Protein AF-Q8R494-F1 (afdb_monomer_lite)

pLDDT: mean 90.78, std 6.08, range [62.78, 97.75]

Foldseek 3Di:
DDDDDDPPADQLDKDWDWDWDQDPVGIDTPDIDIAHPHADAFQDDWDKDFPDDDPWKTKMFTDDDDSSRRSHPDAWDKDWDADDDPGDIDIDTDGPPDGMDIDGRD

InterPro domains:
  IPR003961 Fibronectin type III [cd00063] (47-91)
  IPR013783 Immunoglobulin-like fold [G3DSA:2.60.40.10] (31-105)
  IPR036116 Fibronectin type III superfamily [SSF49265] (7-92)
  IPR052672 Type I Cytokine Receptor Family, Type 2 Subfamily [PTHR48423] (6-87)

Organism: Mesocricetus auratus (NCBI:txid10036)

Secondary structure (DSSP, 8-state):
------TT--TT--EEEEEEEEETTEEEEEEEEEE-SS----SSPPPEEEEEE-SSEEEEEEPPPPHHHH-S---EEEEEE-SSTTSPPEEEEEETT--EEEEE--

Sequence (106 aa):
ETVIESDQFQPGVRYNFYLYGCTNQGYQLLRSIIGYIEELAPIVAPNFTVEDTSADSILVKWEDIPVEELRGFLRGYLFYFQKGERDTPKTRTFETGHSDIKLKNI

Structure (mmCIF, N/CA/C/O backbone):
data_AF-Q8R494-F1
#
_entry.id   AF-Q8R494-F1
#
loop_
_atom_site.group_PDB
_atom_site.id
_atom_site.type_symbol
_atom_site.label_atom_id
_atom_site.label_alt_id
_atom_site.label_comp_id
_atom_site.label_asym_id
_atom_site.label_entity_id
_atom_site.label_seq_id
_atom_site.pdbx_PDB_ins_code
_atom_site.Cartn_x
_atom_site.Cartn_y
_atom_site.Cartn_z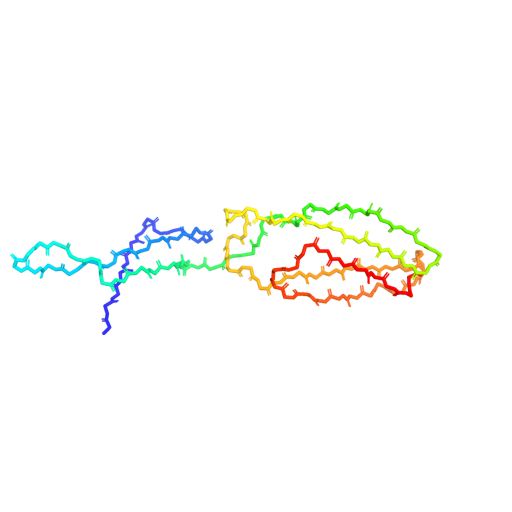
_atom_site.occupancy
_atom_site.B_iso_or_equiv
_atom_site.auth_seq_id
_atom_site.auth_comp_id
_atom_site.auth_asym_id
_atom_site.auth_atom_id
_atom_site.pdbx_PDB_model_num
ATOM 1 N N . GLU A 1 1 ? -10.098 -9.753 26.016 1.00 62.78 1 GLU A N 1
ATOM 2 C CA . GLU A 1 1 ? -10.047 -9.230 24.639 1.00 62.78 1 GLU A CA 1
ATOM 3 C C . GLU A 1 1 ? -11.457 -8.803 24.259 1.00 62.78 1 GLU A C 1
ATOM 5 O O . GLU A 1 1 ? -12.389 -9.506 24.631 1.00 62.78 1 GLU A O 1
ATOM 10 N N . THR A 1 2 ? -11.628 -7.628 23.652 1.00 74.00 2 THR A N 1
ATOM 11 C CA . THR A 1 2 ? -12.927 -7.164 23.139 1.00 74.00 2 THR A CA 1
ATOM 12 C C . THR A 1 2 ? -12.881 -7.293 21.629 1.00 74.00 2 THR A C 1
ATOM 14 O O . THR A 1 2 ? -11.962 -6.761 21.011 1.00 74.00 2 THR A O 1
ATOM 17 N N . VAL A 1 3 ? -13.861 -7.987 21.059 1.00 83.69 3 VAL A N 1
ATOM 18 C CA . VAL A 1 3 ? -14.011 -8.149 19.612 1.00 83.69 3 VAL A CA 1
ATOM 19 C C . VAL A 1 3 ? -15.115 -7.208 19.137 1.00 83.69 3 VAL A C 1
ATOM 21 O O . VAL A 1 3 ? -16.153 -7.087 19.789 1.00 83.69 3 VAL A O 1
ATOM 24 N N . ILE A 1 4 ? -14.864 -6.504 18.035 1.00 81.50 4 ILE A N 1
ATOM 25 C CA . ILE A 1 4 ? -15.843 -5.654 17.354 1.00 81.50 4 ILE A CA 1
ATOM 26 C C . ILE A 1 4 ? -16.137 -6.322 16.014 1.00 81.50 4 ILE A C 1
ATOM 28 O O . ILE A 1 4 ? -15.241 -6.439 15.182 1.00 81.50 4 ILE A O 1
ATOM 32 N N . GLU A 1 5 ? -17.382 -6.742 15.810 1.00 87.56 5 GLU A N 1
ATOM 33 C CA . GLU A 1 5 ? -17.828 -7.412 14.587 1.00 87.56 5 GLU A CA 1
ATOM 34 C C . GLU A 1 5 ? -19.003 -6.647 13.976 1.00 87.56 5 GLU A C 1
ATOM 36 O O . GLU A 1 5 ? -19.860 -6.117 14.684 1.00 87.56 5 GLU A O 1
ATOM 41 N N . SER A 1 6 ? -19.032 -6.573 12.648 1.00 89.31 6 SER A N 1
ATOM 42 C CA . SER A 1 6 ? -20.136 -6.010 11.877 1.00 89.31 6 SER A CA 1
ATOM 43 C C . SER A 1 6 ? -20.144 -6.643 10.492 1.00 89.31 6 SER A C 1
ATOM 45 O O . SER A 1 6 ? -19.091 -6.822 9.883 1.00 89.31 6 SER A O 1
ATOM 47 N N . ASP A 1 7 ? -21.335 -6.930 9.978 1.00 91.25 7 ASP A N 1
ATOM 48 C CA . ASP A 1 7 ? -21.565 -7.365 8.598 1.00 91.25 7 ASP A CA 1
ATOM 49 C C . ASP A 1 7 ? -21.307 -6.254 7.562 1.00 91.25 7 ASP A C 1
ATOM 51 O O . ASP A 1 7 ? -21.259 -6.520 6.364 1.00 91.25 7 ASP A O 1
ATOM 55 N N . GLN A 1 8 ? -21.111 -5.013 8.017 1.00 93.06 8 GLN A N 1
ATOM 56 C CA . GLN A 1 8 ? -20.804 -3.863 7.168 1.00 93.06 8 GLN A CA 1
ATOM 57 C C . GLN A 1 8 ? -19.311 -3.726 6.856 1.00 93.06 8 GLN A C 1
ATOM 59 O O . GLN A 1 8 ? -18.936 -2.906 6.012 1.00 93.06 8 GLN A O 1
ATOM 64 N N . PHE A 1 9 ? -18.441 -4.476 7.541 1.00 94.38 9 PHE A N 1
ATOM 65 C CA . PHE A 1 9 ? -17.019 -4.449 7.229 1.00 94.38 9 PHE A CA 1
ATOM 66 C C . PHE A 1 9 ? -16.731 -5.1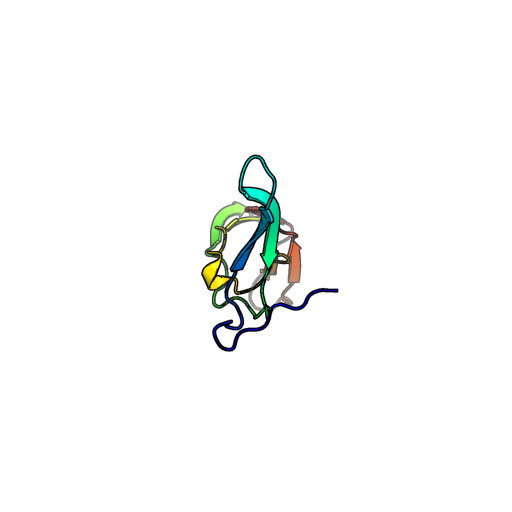69 5.913 1.00 94.38 9 PHE A C 1
ATOM 68 O O . PHE A 1 9 ? -17.206 -6.277 5.676 1.00 94.38 9 PHE A O 1
ATOM 75 N N . GLN A 1 10 ? -15.924 -4.536 5.064 1.00 96.25 10 GLN A N 1
ATOM 76 C CA . GLN A 1 10 ? -15.628 -5.022 3.720 1.00 96.25 10 GLN A CA 1
ATOM 77 C C . GLN A 1 10 ? -14.140 -5.385 3.575 1.00 96.25 10 GLN A C 1
ATOM 79 O O . GLN A 1 10 ? -13.277 -4.614 4.014 1.00 96.25 10 GLN A O 1
ATOM 84 N N . PRO A 1 11 ? -13.814 -6.520 2.927 1.00 96.50 11 PRO A N 1
ATOM 85 C CA . PRO A 1 11 ? -12.444 -6.867 2.562 1.00 96.50 11 PRO A CA 1
ATOM 86 C C . PRO A 1 11 ? -11.774 -5.791 1.700 1.00 96.50 11 PRO A C 1
ATOM 88 O O . PRO A 1 11 ? -12.363 -5.263 0.754 1.00 96.50 11 PRO A O 1
ATOM 91 N N . GLY A 1 12 ? -10.516 -5.478 1.999 1.00 96.94 12 GLY A N 1
ATOM 92 C CA . GLY A 1 12 ? -9.729 -4.483 1.274 1.00 96.94 12 GLY A CA 1
ATOM 93 C C . GLY A 1 12 ? -10.073 -3.018 1.564 1.00 96.94 12 GLY A C 1
ATOM 94 O O . GLY A 1 12 ? -9.512 -2.139 0.917 1.00 96.94 12 GLY A O 1
ATOM 95 N N . VAL A 1 13 ? -10.947 -2.726 2.534 1.00 96.75 13 VAL A N 1
ATOM 96 C CA . VAL A 1 13 ? -11.256 -1.351 2.964 1.00 96.75 13 VAL A CA 1
ATOM 97 C C . VAL A 1 13 ? -10.476 -0.998 4.232 1.00 96.75 13 VAL A C 1
ATOM 99 O O . VAL A 1 13 ? -10.465 -1.762 5.198 1.00 96.75 13 VAL A O 1
ATOM 102 N N . ARG A 1 14 ? -9.820 0.172 4.232 1.00 96.69 14 ARG A N 1
ATOM 103 C CA . ARG A 1 14 ? -9.066 0.680 5.387 1.00 96.69 14 ARG A CA 1
ATOM 104 C C . ARG A 1 14 ? -10.003 1.395 6.354 1.00 96.69 14 ARG A C 1
ATOM 106 O O . ARG A 1 14 ? -10.632 2.384 5.989 1.00 96.69 14 ARG A O 1
ATOM 113 N N . TYR A 1 15 ? -10.032 0.945 7.602 1.00 95.00 15 TYR A N 1
ATOM 114 C CA . TYR A 1 15 ? -10.817 1.559 8.669 1.00 95.00 15 TYR A CA 1
ATOM 115 C C . TYR A 1 15 ? -9.919 2.286 9.667 1.00 95.00 15 TYR A C 1
ATOM 117 O O . TYR A 1 15 ? -8.840 1.804 10.013 1.00 95.00 15 TYR A O 1
ATOM 125 N N . ASN A 1 16 ? -10.405 3.428 10.159 1.00 95.25 16 ASN A N 1
ATOM 126 C CA . ASN A 1 16 ? -9.821 4.165 11.276 1.00 95.25 16 ASN A CA 1
ATOM 127 C C . ASN A 1 16 ? -10.746 4.019 12.490 1.00 95.25 16 ASN A C 1
ATOM 129 O O . ASN A 1 16 ? -11.842 4.579 12.518 1.00 95.25 16 ASN A O 1
ATOM 133 N N . PHE A 1 17 ? -10.312 3.258 13.489 1.00 92.62 17 PHE A N 1
ATOM 134 C CA . PHE A 1 17 ? -11.038 3.042 14.732 1.00 92.62 17 PHE A CA 1
ATOM 135 C C . PHE A 1 17 ? -10.523 3.971 15.824 1.00 92.62 17 PHE A C 1
ATOM 137 O O . PHE A 1 17 ? -9.340 3.958 16.165 1.00 92.62 17 PHE A O 1
ATOM 144 N N . TYR A 1 18 ? -11.437 4.726 16.424 1.00 93.62 18 TYR A N 1
ATOM 145 C CA . TYR A 1 18 ? -11.150 5.613 17.543 1.00 93.62 18 TYR A CA 1
ATOM 146 C C . TYR A 1 18 ? -11.805 5.060 18.807 1.00 93.62 18 TYR A C 1
ATOM 148 O O . TYR A 1 18 ? -13.028 4.975 18.903 1.00 93.62 18 TYR A O 1
ATOM 156 N N . LEU A 1 19 ? -10.988 4.673 19.782 1.00 92.81 19 LEU A N 1
ATOM 157 C CA . LEU A 1 19 ? -11.453 4.195 21.077 1.00 92.81 19 LEU A CA 1
ATOM 158 C C . LEU A 1 19 ? -11.502 5.365 22.052 1.00 92.81 19 LEU A C 1
ATOM 160 O O . LEU A 1 19 ? -10.461 5.941 22.367 1.00 92.81 19 LEU A O 1
ATOM 1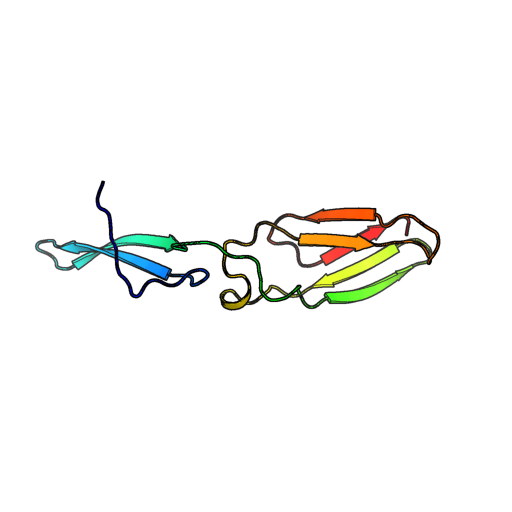64 N N . TYR A 1 20 ? -12.688 5.669 22.566 1.00 94.62 20 TYR A N 1
ATOM 165 C CA . TYR A 1 20 ? -12.888 6.708 23.571 1.00 94.62 20 TYR A CA 1
ATOM 166 C C . TYR A 1 20 ? -13.199 6.107 24.942 1.00 94.62 20 TYR A C 1
ATOM 168 O O . TYR A 1 20 ? -13.923 5.121 25.057 1.00 94.62 20 TYR A O 1
ATOM 176 N N . GLY A 1 21 ? -12.664 6.731 25.987 1.00 95.12 21 GLY A N 1
ATOM 177 C CA . GLY A 1 21 ? -12.999 6.471 27.380 1.00 95.12 21 GLY A CA 1
ATOM 178 C C . GLY A 1 21 ? -13.950 7.537 27.896 1.00 95.12 21 GLY A C 1
ATOM 179 O O . GLY A 1 21 ? -13.784 8.716 27.584 1.00 95.12 21 GLY A O 1
ATOM 180 N N . CYS A 1 22 ? -14.938 7.132 28.689 1.00 94.75 22 CYS A N 1
ATOM 181 C CA . CYS A 1 22 ? -15.825 8.060 29.382 1.00 94.75 22 CYS A CA 1
ATOM 182 C C . CYS A 1 22 ? -15.259 8.365 30.773 1.00 94.75 22 CYS A C 1
ATOM 184 O O . CYS A 1 22 ? -15.001 7.449 31.555 1.00 94.75 22 CYS A O 1
ATOM 186 N N . THR A 1 23 ? -15.056 9.646 31.074 1.00 91.25 23 THR A N 1
ATOM 187 C CA . THR A 1 23 ? -14.571 10.129 32.372 1.00 91.25 23 THR A CA 1
ATOM 188 C C . THR A 1 23 ? -15.521 11.191 32.924 1.00 91.25 23 THR A C 1
ATOM 190 O O . THR A 1 23 ? -16.361 11.726 32.201 1.00 91.25 23 THR A O 1
ATOM 193 N N . ASN A 1 24 ? -15.339 11.585 34.186 1.00 93.06 24 ASN A N 1
ATOM 194 C CA . ASN A 1 24 ? -16.091 12.695 34.789 1.00 93.06 24 ASN A CA 1
ATOM 195 C C . ASN A 1 24 ? -15.836 14.052 34.096 1.00 93.06 24 ASN A C 1
ATOM 197 O O . ASN A 1 24 ? -16.562 15.009 34.341 1.00 93.06 24 ASN A O 1
ATOM 201 N N . GLN A 1 25 ? -14.805 14.143 33.251 1.00 91.94 25 GLN A N 1
ATOM 202 C CA . GLN A 1 25 ? -14.437 15.330 32.475 1.00 91.94 25 GLN A CA 1
ATOM 203 C C . GLN A 1 25 ? -14.899 15.240 31.007 1.00 91.94 25 GLN A C 1
ATOM 205 O O . GLN A 1 25 ? -14.603 16.134 30.218 1.00 91.94 25 GLN A O 1
ATOM 210 N N . GLY A 1 26 ? -15.628 14.180 30.637 1.00 94.00 26 GLY A N 1
ATOM 211 C CA . GLY A 1 26 ? -16.113 13.925 29.281 1.00 94.00 26 GLY A CA 1
ATOM 212 C C . GLY A 1 26 ? -15.405 12.761 28.584 1.00 94.00 26 GLY A C 1
ATOM 213 O O . GLY A 1 26 ? -14.734 11.937 29.218 1.00 94.00 26 GLY A O 1
ATOM 214 N N . TYR A 1 27 ? -15.591 12.682 27.264 1.00 95.62 27 TYR A N 1
ATOM 215 C CA . TYR A 1 27 ? -14.973 11.660 26.420 1.00 95.62 27 TYR A CA 1
ATOM 216 C C . TYR A 1 27 ? -13.520 12.008 26.099 1.00 95.62 27 TYR A C 1
ATOM 218 O O . TYR A 1 27 ? -13.225 13.103 25.623 1.00 95.62 27 TYR A O 1
ATOM 226 N N . GLN A 1 28 ? -12.622 11.047 26.294 1.00 95.81 28 GLN A N 1
ATOM 227 C CA . GLN A 1 28 ? -11.204 11.165 25.968 1.00 95.81 28 GLN A CA 1
ATOM 228 C C . GLN A 1 28 ? -10.812 10.103 24.942 1.00 95.81 28 GLN A C 1
ATOM 230 O O . GLN A 1 28 ? -11.121 8.929 25.129 1.00 95.81 28 GLN A O 1
ATOM 235 N N . LEU A 1 29 ? -10.100 10.492 23.880 1.00 95.12 29 LEU A N 1
ATOM 236 C CA . LEU A 1 29 ? -9.520 9.534 22.938 1.00 95.12 29 LEU A CA 1
ATOM 237 C C . LEU A 1 29 ? -8.419 8.731 23.645 1.00 95.12 29 LEU A C 1
ATOM 239 O O . LEU A 1 29 ? -7.412 9.291 24.071 1.00 95.12 29 LEU A O 1
ATOM 243 N N . LEU A 1 30 ? -8.612 7.422 23.758 1.00 94.19 30 LEU A N 1
ATOM 244 C CA . LEU A 1 30 ? -7.655 6.494 24.357 1.00 94.19 30 LEU A CA 1
ATOM 245 C C . LEU A 1 30 ? -6.717 5.894 23.312 1.00 94.19 30 LEU A C 1
ATOM 247 O O . LEU A 1 30 ? -5.544 5.658 23.595 1.00 94.19 30 LEU A O 1
ATOM 251 N N . ARG A 1 31 ? -7.234 5.598 22.113 1.00 93.81 31 ARG A N 1
ATOM 252 C CA . ARG A 1 31 ? -6.465 4.943 21.049 1.00 93.81 31 ARG A CA 1
ATOM 253 C C . ARG A 1 31 ? -7.036 5.251 19.668 1.00 93.81 31 ARG A C 1
ATOM 255 O O . ARG A 1 31 ? -8.249 5.315 19.510 1.00 93.81 31 ARG A O 1
ATOM 262 N N . SER A 1 32 ? -6.153 5.368 18.680 1.00 95.56 32 SER A N 1
ATOM 263 C CA . SER A 1 32 ? -6.481 5.312 17.253 1.00 95.56 32 SER A CA 1
ATOM 264 C C . SER A 1 32 ? -5.838 4.058 16.659 1.00 95.56 32 SER A C 1
ATOM 266 O O . SER A 1 32 ? -4.658 3.805 16.911 1.00 95.56 32 SER A O 1
ATOM 268 N N . ILE A 1 33 ? -6.609 3.247 15.939 1.00 93.50 33 ILE A N 1
ATOM 269 C CA . ILE A 1 33 ? -6.153 2.020 15.279 1.00 93.50 33 ILE A CA 1
ATOM 270 C C . ILE A 1 33 ? -6.534 2.120 13.812 1.00 93.50 33 ILE A C 1
ATOM 272 O O . ILE A 1 33 ? -7.679 2.419 13.489 1.00 93.50 33 ILE A O 1
ATOM 276 N N . ILE A 1 34 ? -5.587 1.826 12.933 1.00 95.44 34 ILE A N 1
ATOM 277 C CA . ILE A 1 34 ? -5.837 1.711 11.500 1.00 95.44 34 ILE A CA 1
ATOM 278 C C . ILE A 1 34 ? -5.709 0.241 11.135 1.00 95.44 34 ILE A C 1
ATOM 280 O O . ILE A 1 34 ? -4.762 -0.415 11.571 1.00 95.44 34 ILE A O 1
ATOM 284 N N . GLY A 1 35 ? -6.652 -0.284 10.360 1.00 95.00 35 GLY A N 1
ATOM 285 C CA . GLY A 1 35 ? -6.652 -1.700 10.023 1.00 95.00 35 GLY A CA 1
ATOM 286 C C . GLY A 1 35 ? -7.559 -2.067 8.863 1.00 95.00 35 GLY A C 1
ATOM 287 O O . GLY A 1 35 ? -8.386 -1.275 8.410 1.00 95.00 35 GLY A O 1
ATOM 288 N N . TYR A 1 36 ? -7.385 -3.305 8.423 1.00 95.62 36 TYR A N 1
ATOM 289 C CA . TYR A 1 36 ? -8.238 -4.001 7.474 1.00 95.62 36 TYR A CA 1
ATOM 290 C C . TYR A 1 36 ? -8.800 -5.232 8.181 1.00 95.62 36 TYR A C 1
ATOM 292 O O . TYR A 1 36 ? -8.084 -5.870 8.952 1.00 95.62 36 TYR A O 1
ATOM 300 N N . ILE A 1 37 ? -10.063 -5.571 7.923 1.00 94.25 37 ILE A N 1
ATOM 301 C CA . ILE A 1 37 ? -10.621 -6.851 8.390 1.00 94.25 37 ILE A CA 1
ATOM 302 C C . ILE A 1 37 ? -10.034 -8.015 7.586 1.00 94.25 37 ILE A C 1
ATOM 304 O O . ILE A 1 37 ? -9.738 -9.068 8.139 1.00 94.25 37 ILE A O 1
ATOM 308 N N . GLU A 1 38 ? -9.792 -7.786 6.297 1.00 95.69 38 GLU A N 1
ATOM 309 C CA . GLU A 1 38 ? -9.068 -8.686 5.406 1.00 95.69 38 GLU A CA 1
ATOM 310 C C . GLU A 1 38 ? -8.271 -7.836 4.411 1.00 95.69 38 GLU A C 1
ATOM 312 O O . GLU A 1 38 ? -8.836 -6.955 3.754 1.00 95.69 38 GLU A O 1
ATOM 317 N N . GLU A 1 39 ? -6.960 -8.062 4.325 1.00 97.75 39 GLU A N 1
ATOM 318 C CA . GLU A 1 39 ? -6.108 -7.436 3.311 1.00 97.75 39 GLU A CA 1
ATOM 319 C C . GLU A 1 39 ? -6.219 -8.201 1.991 1.00 97.75 39 GLU A C 1
ATOM 321 O O . GLU A 1 39 ? -6.155 -9.429 1.962 1.00 97.75 39 GLU A O 1
ATOM 326 N N . LEU A 1 40 ? -6.328 -7.468 0.889 1.00 97.56 40 LEU A N 1
ATOM 327 C CA . LEU A 1 40 ? -6.390 -8.010 -0.461 1.00 97.56 40 LEU A CA 1
ATOM 328 C C . LEU A 1 40 ? -5.228 -7.488 -1.307 1.00 97.56 40 LEU A C 1
ATOM 330 O O . LEU A 1 40 ? -4.522 -6.554 -0.929 1.00 97.56 40 LEU A O 1
ATOM 334 N N . ALA A 1 41 ? -5.028 -8.108 -2.470 1.00 95.44 41 ALA A N 1
ATOM 335 C CA . ALA A 1 41 ? -4.035 -7.642 -3.427 1.00 95.44 41 ALA A CA 1
ATOM 336 C C . ALA A 1 41 ? -4.401 -6.243 -3.971 1.00 95.44 41 ALA A C 1
ATOM 338 O O . ALA A 1 41 ? -5.594 -5.977 -4.193 1.00 95.44 41 ALA A O 1
ATOM 339 N N . PRO A 1 42 ? -3.398 -5.386 -4.247 1.00 96.19 42 PRO A N 1
ATOM 340 C CA . PRO A 1 42 ? -3.614 -4.124 -4.939 1.00 96.19 42 PRO A CA 1
ATOM 341 C C . PRO A 1 42 ? -4.332 -4.319 -6.278 1.00 96.19 42 PRO A C 1
ATOM 343 O O . PRO A 1 42 ? -4.126 -5.322 -6.963 1.00 96.19 42 PRO A O 1
ATOM 346 N N . ILE A 1 43 ? -5.170 -3.356 -6.661 1.00 96.38 43 ILE A N 1
ATOM 347 C CA . ILE A 1 43 ? -5.910 -3.394 -7.936 1.00 96.38 43 ILE A CA 1
ATOM 348 C C . ILE A 1 43 ? -5.006 -2.989 -9.104 1.00 96.38 43 ILE A C 1
ATOM 350 O O . ILE A 1 43 ? -5.181 -3.476 -10.222 1.00 96.38 43 ILE A O 1
ATOM 354 N N . VAL A 1 44 ? -4.043 -2.102 -8.848 1.00 94.81 44 VAL A N 1
ATOM 355 C CA . VAL A 1 44 ? -3.170 -1.523 -9.870 1.00 94.81 44 VAL A CA 1
ATOM 356 C C . VAL A 1 44 ? -1.698 -1.627 -9.478 1.00 94.81 44 VAL A C 1
ATOM 358 O O . VAL A 1 44 ? -1.344 -1.719 -8.302 1.00 94.81 44 VAL A O 1
ATOM 361 N N . ALA A 1 45 ? -0.838 -1.605 -10.493 1.00 92.31 45 ALA A N 1
ATOM 362 C CA . ALA A 1 45 ? 0.587 -1.341 -10.337 1.00 92.31 45 ALA A CA 1
ATOM 363 C C . ALA A 1 45 ? 0.820 0.177 -10.193 1.00 92.31 45 ALA A C 1
ATOM 365 O O . ALA A 1 45 ? -0.015 0.955 -10.661 1.00 92.31 45 ALA A O 1
ATOM 366 N N . PRO A 1 46 ? 1.937 0.619 -9.590 1.00 93.31 46 PRO A N 1
ATOM 367 C CA . PRO A 1 46 ? 2.238 2.041 -9.530 1.00 93.31 46 PRO A CA 1
ATOM 368 C C . PRO A 1 46 ? 2.508 2.580 -10.939 1.00 93.31 46 PRO A C 1
ATOM 370 O O . PRO A 1 46 ? 3.135 1.909 -11.767 1.00 93.31 46 PRO A O 1
ATOM 373 N N . ASN A 1 47 ? 2.074 3.810 -11.203 1.00 93.62 47 ASN A N 1
ATOM 374 C CA . ASN A 1 47 ? 2.492 4.519 -12.406 1.00 93.62 47 ASN A CA 1
ATOM 375 C C . ASN A 1 47 ? 3.986 4.817 -12.304 1.00 93.62 47 ASN A C 1
ATOM 377 O O . ASN A 1 47 ? 4.432 5.377 -11.302 1.00 93.62 47 ASN A O 1
ATOM 381 N N . PHE A 1 48 ? 4.752 4.451 -13.331 1.00 93.19 48 PHE A N 1
ATOM 382 C CA . PHE A 1 48 ? 6.193 4.670 -13.358 1.00 93.19 48 PHE A CA 1
ATOM 383 C C . PHE A 1 48 ? 6.644 5.380 -14.634 1.00 93.19 48 PHE A C 1
ATOM 385 O O . PHE A 1 48 ? 6.059 5.214 -15.706 1.00 93.19 48 PHE A O 1
ATOM 392 N N . THR A 1 49 ? 7.726 6.145 -14.516 1.00 95.06 49 THR A N 1
ATOM 393 C CA . THR A 1 49 ? 8.404 6.842 -15.608 1.00 95.06 49 THR A CA 1
ATOM 394 C C . THR A 1 49 ? 9.870 6.439 -15.664 1.00 95.06 49 THR A C 1
ATOM 396 O O . THR A 1 49 ? 10.490 6.094 -14.655 1.00 95.06 49 THR A O 1
ATOM 399 N N . VAL A 1 50 ? 10.440 6.478 -16.867 1.00 93.44 50 VAL A N 1
ATOM 400 C CA . VAL A 1 50 ? 11.889 6.399 -17.066 1.00 93.44 50 VAL A CA 1
ATOM 401 C C . VAL A 1 50 ? 12.411 7.824 -17.186 1.00 93.44 50 VAL A C 1
ATOM 403 O O . VAL A 1 50 ? 12.106 8.512 -18.155 1.00 93.44 50 VAL A O 1
ATOM 406 N N . GLU A 1 51 ? 13.181 8.262 -16.196 1.00 94.62 51 GLU A N 1
ATOM 407 C CA . GLU A 1 51 ? 13.679 9.640 -16.108 1.00 94.62 51 GLU A CA 1
ATOM 408 C C . GLU A 1 51 ? 15.030 9.823 -16.805 1.00 94.62 51 GLU A C 1
ATOM 410 O O . GLU A 1 51 ? 15.310 10.885 -17.352 1.00 94.62 51 GLU A O 1
ATOM 415 N N . ASP A 1 52 ? 15.888 8.800 -16.766 1.00 92.19 52 ASP A N 1
ATOM 416 C CA . ASP A 1 52 ? 17.231 8.845 -17.349 1.00 92.19 52 ASP A CA 1
ATOM 417 C C . ASP A 1 52 ? 17.659 7.456 -17.834 1.00 92.19 52 ASP A C 1
ATOM 419 O O . ASP A 1 52 ? 17.254 6.428 -17.284 1.00 92.19 52 ASP A O 1
ATOM 423 N N . THR A 1 53 ? 18.477 7.412 -18.883 1.00 91.75 53 THR A N 1
ATOM 424 C CA . THR A 1 53 ? 19.011 6.178 -19.469 1.00 91.75 53 THR A CA 1
ATOM 425 C C . THR A 1 53 ? 20.440 6.397 -19.963 1.00 91.75 53 THR A C 1
ATOM 427 O O . THR A 1 53 ? 20.724 7.333 -20.706 1.00 91.75 53 THR A O 1
ATOM 430 N N . SER A 1 54 ? 21.342 5.491 -19.589 1.00 88.75 54 SER A N 1
ATOM 431 C CA . SER A 1 54 ? 22.707 5.386 -20.110 1.00 88.75 54 SER A CA 1
ATOM 432 C C . SER A 1 54 ? 22.902 4.060 -20.850 1.00 88.75 54 SER A C 1
ATOM 434 O O . SER A 1 54 ? 22.004 3.225 -20.925 1.00 88.75 54 SER A O 1
ATOM 436 N N . ALA A 1 55 ? 24.112 3.834 -21.367 1.00 86.50 55 ALA A N 1
ATOM 437 C CA . ALA A 1 55 ? 24.477 2.569 -22.005 1.00 86.50 55 ALA A CA 1
ATOM 438 C C . ALA A 1 55 ? 24.411 1.342 -21.063 1.00 86.50 55 ALA A C 1
ATOM 440 O O . ALA A 1 55 ? 24.452 0.209 -21.540 1.00 86.50 55 ALA A O 1
ATOM 441 N N . ASP A 1 56 ? 24.357 1.559 -19.745 1.00 88.06 56 ASP A N 1
ATOM 442 C CA . ASP A 1 56 ? 24.443 0.524 -18.709 1.00 88.06 56 ASP A CA 1
ATOM 443 C C . ASP A 1 56 ? 23.456 0.714 -17.542 1.00 88.06 56 ASP A C 1
ATOM 445 O O . ASP A 1 56 ? 23.483 -0.061 -16.580 1.00 88.06 56 ASP A O 1
ATOM 449 N N . SER A 1 57 ? 22.609 1.747 -17.564 1.00 89.88 57 SER A N 1
ATOM 450 C CA . SER A 1 57 ? 21.710 2.051 -16.451 1.00 89.88 57 SER A CA 1
ATOM 451 C C . SER A 1 57 ? 20.430 2.760 -16.873 1.00 89.88 57 SER A C 1
ATOM 453 O O . SER A 1 57 ? 20.402 3.473 -17.870 1.00 89.88 57 SER A O 1
ATOM 455 N N . ILE A 1 58 ? 19.377 2.579 -16.079 1.00 91.88 58 ILE A N 1
ATOM 456 C CA . ILE A 1 58 ? 18.087 3.256 -16.226 1.00 91.88 58 ILE A CA 1
ATOM 457 C C . ILE A 1 58 ? 17.672 3.773 -14.849 1.00 91.88 58 ILE A C 1
ATOM 459 O O . ILE A 1 58 ? 17.762 3.043 -13.858 1.00 91.88 58 ILE A O 1
ATOM 463 N N . LEU A 1 59 ? 17.232 5.027 -14.782 1.00 93.12 59 LEU A N 1
ATOM 464 C CA . LEU A 1 59 ? 16.581 5.607 -13.611 1.00 93.12 59 LEU A CA 1
ATOM 465 C C . LEU A 1 59 ? 15.067 5.544 -13.808 1.00 93.12 59 LEU A C 1
ATOM 467 O O . LEU A 1 59 ? 14.535 6.165 -14.727 1.00 93.12 59 LEU A O 1
ATOM 471 N N . VAL A 1 60 ? 14.390 4.806 -12.935 1.00 93.75 60 VAL A N 1
ATOM 472 C CA . VAL A 1 60 ? 12.931 4.691 -12.915 1.00 93.75 60 VAL A CA 1
ATOM 473 C C . VAL A 1 60 ? 12.402 5.424 -11.692 1.00 93.75 60 VAL A C 1
ATOM 475 O O . VAL A 1 60 ? 12.972 5.290 -10.609 1.00 93.75 60 VAL A O 1
ATOM 478 N N . LYS A 1 61 ? 11.318 6.174 -11.859 1.00 94.69 61 LYS A N 1
ATOM 479 C CA . LYS A 1 61 ? 10.538 6.764 -10.768 1.00 94.69 61 LYS A CA 1
ATOM 480 C C . LYS A 1 61 ? 9.117 6.257 -10.806 1.00 94.69 61 LYS A C 1
ATOM 482 O O . LYS A 1 61 ? 8.640 5.875 -11.868 1.00 94.69 61 LYS A O 1
ATOM 487 N N . TRP A 1 62 ? 8.453 6.244 -9.663 1.00 94.38 62 TRP A N 1
ATOM 488 C CA . TRP A 1 62 ? 7.051 5.871 -9.581 1.00 94.38 62 TRP A CA 1
ATOM 489 C C . TRP A 1 62 ? 6.314 6.672 -8.520 1.00 94.38 62 TRP A C 1
ATOM 491 O O . TRP A 1 62 ? 6.910 7.205 -7.583 1.00 94.38 62 TRP A O 1
ATOM 501 N N . GLU A 1 63 ? 5.004 6.752 -8.703 1.00 92.31 63 GLU A N 1
ATOM 502 C CA . GLU A 1 63 ? 4.089 7.402 -7.775 1.00 92.31 63 GLU A CA 1
ATOM 503 C C . GLU A 1 63 ? 3.551 6.400 -6.749 1.00 92.31 63 GLU A C 1
ATOM 505 O O . GLU A 1 63 ? 3.474 5.193 -7.004 1.00 92.31 63 GLU A O 1
ATOM 510 N N . ASP A 1 64 ? 3.167 6.910 -5.579 1.00 91.19 64 ASP A N 1
ATOM 511 C CA . ASP A 1 64 ? 2.489 6.107 -4.568 1.0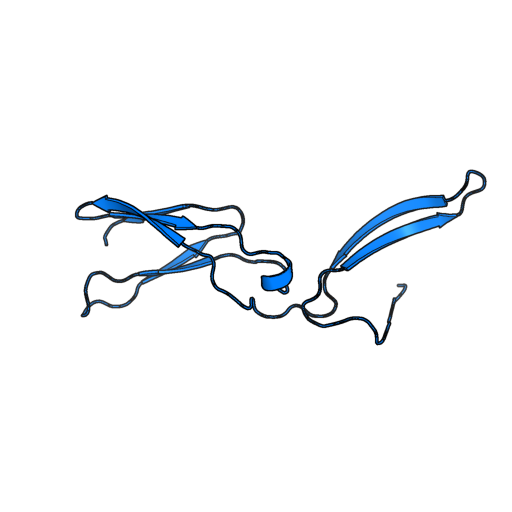0 91.19 64 ASP A CA 1
ATOM 512 C C . ASP A 1 64 ? 1.096 5.691 -5.057 1.00 91.19 64 ASP A C 1
ATOM 514 O O . ASP A 1 64 ? 0.349 6.483 -5.634 1.00 91.19 64 ASP A O 1
ATOM 518 N N . ILE A 1 65 ? 0.729 4.439 -4.785 1.00 93.38 65 ILE A N 1
ATOM 519 C CA . ILE A 1 65 ? -0.600 3.913 -5.108 1.00 93.38 65 ILE A CA 1
ATOM 520 C C . ILE A 1 65 ? -1.607 4.455 -4.079 1.00 93.38 65 ILE A C 1
ATOM 522 O O . ILE A 1 65 ? -1.350 4.340 -2.872 1.00 93.38 65 ILE A O 1
ATOM 526 N N . PRO A 1 66 ? -2.764 4.994 -4.511 1.00 94.19 66 PRO A N 1
ATOM 527 C CA . PRO A 1 66 ? -3.836 5.398 -3.610 1.00 94.19 66 PRO A CA 1
ATOM 528 C C . PRO A 1 66 ? -4.220 4.291 -2.623 1.00 94.19 66 PRO A C 1
ATOM 530 O O . PRO A 1 66 ? -4.245 3.101 -2.945 1.00 94.19 66 PRO A O 1
ATOM 533 N N . VAL A 1 67 ? -4.551 4.676 -1.392 1.00 93.94 67 VAL A N 1
ATOM 534 C CA . VAL A 1 67 ? -4.830 3.737 -0.294 1.00 93.94 67 VAL A CA 1
ATOM 535 C C . VAL A 1 67 ? -5.998 2.800 -0.608 1.00 93.94 67 VAL A C 1
ATOM 537 O O . VAL A 1 67 ? -5.987 1.630 -0.214 1.00 93.94 67 VAL A O 1
ATOM 540 N N . GLU A 1 68 ? -6.985 3.312 -1.330 1.00 94.31 68 GLU A N 1
ATOM 541 C CA . GLU A 1 68 ? -8.183 2.605 -1.767 1.00 94.31 68 GLU A CA 1
ATOM 542 C C . GLU A 1 68 ? -7.847 1.513 -2.794 1.00 94.31 68 GLU A C 1
ATOM 544 O O . GLU A 1 68 ? -8.507 0.476 -2.844 1.00 94.31 68 GLU A O 1
ATOM 549 N N . GLU A 1 69 ? -6.783 1.714 -3.572 1.00 96.06 69 GLU A N 1
ATOM 550 C CA . GLU A 1 69 ? -6.324 0.784 -4.602 1.00 96.06 69 GLU A CA 1
ATOM 551 C C . GLU A 1 69 ? -5.316 -0.236 -4.066 1.00 96.06 69 GLU A C 1
ATOM 553 O O . GLU A 1 69 ? -5.214 -1.331 -4.620 1.00 96.06 69 GLU A O 1
ATOM 558 N N . LEU A 1 70 ? -4.620 0.071 -2.963 1.00 96.50 70 LEU A N 1
ATOM 559 C CA . LEU A 1 70 ? -3.727 -0.868 -2.276 1.00 96.50 70 LEU A CA 1
ATOM 560 C C . LEU A 1 70 ? -4.472 -2.055 -1.664 1.00 96.50 70 LEU A C 1
ATOM 562 O O . LEU A 1 70 ? -3.934 -3.158 -1.637 1.00 96.50 70 LEU A O 1
ATOM 566 N N . ARG A 1 71 ? -5.678 -1.814 -1.131 1.00 97.19 71 ARG A N 1
ATOM 567 C CA . ARG A 1 71 ? -6.537 -2.811 -0.457 1.00 97.19 71 ARG A CA 1
ATOM 568 C C . ARG A 1 71 ? -5.867 -3.613 0.668 1.00 97.19 71 ARG A C 1
ATOM 570 O O . ARG A 1 71 ? -6.366 -4.655 1.080 1.00 97.19 71 ARG A O 1
ATOM 577 N N . GLY A 1 72 ? -4.769 -3.103 1.204 1.00 97.31 72 GLY A N 1
ATOM 578 C CA . GLY A 1 72 ? -3.999 -3.708 2.279 1.00 97.31 72 GLY A CA 1
ATOM 579 C C . GLY A 1 72 ? -2.860 -2.789 2.701 1.00 97.31 72 GLY A C 1
ATOM 580 O O . GLY A 1 72 ? -2.753 -1.643 2.240 1.00 97.31 72 GLY A O 1
ATOM 581 N N . PHE A 1 73 ? -2.000 -3.276 3.588 1.00 96.25 73 PHE A N 1
ATOM 582 C CA . PHE A 1 73 ? -0.765 -2.575 3.904 1.00 96.25 73 PHE A CA 1
ATOM 583 C C . PHE A 1 73 ? 0.269 -2.893 2.825 1.00 96.25 73 PHE A C 1
ATOM 585 O O . PHE A 1 73 ? 0.661 -4.046 2.634 1.00 96.25 73 PHE A O 1
ATOM 592 N N . LEU A 1 74 ? 0.707 -1.860 2.097 1.00 94.31 74 LEU A N 1
ATOM 593 C CA . LEU A 1 74 ? 1.759 -2.011 1.098 1.00 94.31 74 LEU A CA 1
ATOM 594 C C . LEU A 1 74 ? 3.007 -2.582 1.779 1.00 94.31 74 LEU A C 1
ATOM 596 O O . LEU A 1 74 ? 3.467 -2.048 2.784 1.00 94.31 74 LEU A O 1
ATOM 600 N N . ARG A 1 75 ? 3.540 -3.671 1.225 1.00 92.50 75 ARG A N 1
ATOM 601 C CA . ARG A 1 75 ? 4.753 -4.325 1.743 1.00 92.50 75 ARG A CA 1
ATOM 602 C C . ARG A 1 75 ? 6.008 -3.876 1.009 1.00 92.50 75 ARG A C 1
ATOM 604 O O . ARG A 1 75 ? 7.090 -3.922 1.570 1.00 92.50 75 ARG A O 1
ATOM 611 N N . GLY A 1 76 ? 5.862 -3.455 -0.242 1.00 92.44 76 GLY A N 1
ATOM 612 C CA . GLY A 1 76 ? 6.980 -3.097 -1.096 1.00 92.44 76 GLY A CA 1
ATOM 613 C C . GLY A 1 76 ? 6.649 -3.233 -2.576 1.00 92.44 76 GLY A C 1
ATOM 614 O O . GLY A 1 76 ? 5.519 -3.550 -2.951 1.00 92.44 76 GLY A O 1
ATOM 615 N N . TYR A 1 77 ? 7.663 -3.017 -3.405 1.00 91.50 77 TYR A N 1
ATOM 616 C CA . TYR A 1 77 ? 7.587 -3.042 -4.861 1.00 91.50 77 TYR A CA 1
ATOM 617 C C . TYR A 1 77 ? 8.506 -4.122 -5.438 1.00 91.50 77 TYR A C 1
ATOM 619 O O . TYR A 1 77 ? 9.588 -4.382 -4.907 1.00 91.50 77 TYR A O 1
ATOM 627 N N . LEU A 1 78 ? 8.093 -4.730 -6.552 1.00 91.12 78 LEU A N 1
ATOM 628 C CA . LEU A 1 78 ? 8.866 -5.734 -7.282 1.00 91.12 78 LEU A CA 1
ATOM 629 C C . LEU A 1 78 ? 9.063 -5.289 -8.733 1.00 91.12 78 LEU A C 1
ATOM 631 O O . LEU A 1 78 ? 8.109 -5.202 -9.501 1.00 91.12 78 LEU A O 1
ATOM 635 N N . PHE A 1 79 ? 10.313 -5.031 -9.106 1.00 89.25 79 PHE A N 1
ATOM 636 C CA . PHE A 1 79 ? 10.692 -4.592 -10.445 1.00 89.25 79 PHE A CA 1
ATOM 637 C C . PHE A 1 79 ? 11.179 -5.762 -11.277 1.00 89.25 79 PHE A C 1
ATOM 639 O O . PHE A 1 79 ? 12.097 -6.463 -10.855 1.00 89.25 79 PHE A O 1
ATOM 646 N N . TYR A 1 80 ? 10.630 -5.899 -12.481 1.00 89.06 80 TYR A N 1
ATOM 647 C CA . TYR A 1 80 ? 11.090 -6.826 -13.509 1.00 89.06 80 TYR A CA 1
ATOM 648 C C . TYR A 1 80 ? 11.804 -6.038 -14.607 1.00 89.06 80 TYR A C 1
ATOM 650 O O . TYR A 1 80 ? 11.263 -5.061 -15.119 1.00 89.06 80 TYR A O 1
ATOM 658 N N . PHE A 1 81 ? 13.021 -6.440 -14.964 1.00 86.88 81 PHE A N 1
ATOM 659 C CA . PHE A 1 81 ? 13.811 -5.771 -16.000 1.00 86.88 81 PHE A CA 1
ATOM 660 C C . PHE A 1 81 ? 14.686 -6.766 -16.761 1.00 86.88 81 PHE A C 1
ATOM 662 O O . PHE A 1 81 ? 15.125 -7.774 -16.211 1.00 86.88 81 PHE A O 1
ATOM 669 N N . GLN A 1 82 ? 14.956 -6.485 -18.034 1.00 85.69 82 GLN A N 1
ATOM 670 C CA . GLN A 1 82 ? 15.674 -7.385 -18.935 1.00 85.69 82 GLN A CA 1
ATOM 671 C C . GLN A 1 82 ? 16.502 -6.578 -19.942 1.00 85.69 82 GLN A C 1
ATOM 673 O O . GLN A 1 82 ? 16.055 -5.537 -20.420 1.00 85.69 82 GLN A O 1
ATOM 678 N N . LYS A 1 83 ? 17.700 -7.072 -20.276 1.00 82.38 83 LYS A N 1
ATOM 679 C CA . LYS A 1 83 ? 18.586 -6.478 -21.283 1.00 82.38 83 LYS A CA 1
ATOM 680 C C . LYS A 1 83 ? 18.343 -7.128 -22.651 1.00 82.38 83 LYS A C 1
ATOM 682 O O . LYS A 1 83 ? 18.984 -8.101 -23.021 1.00 82.38 83 LYS A O 1
ATOM 687 N N . GLY A 1 84 ? 17.390 -6.590 -23.412 1.00 78.38 84 GLY A N 1
ATOM 688 C CA . GLY A 1 84 ? 17.024 -7.114 -24.737 1.00 78.38 84 GLY A CA 1
ATOM 689 C C . GLY A 1 84 ? 16.262 -8.446 -24.695 1.00 78.38 84 GLY A C 1
ATOM 690 O O . GLY A 1 84 ? 16.279 -9.157 -23.700 1.00 78.38 84 GLY A O 1
ATOM 691 N N . GLU A 1 85 ? 15.580 -8.806 -25.785 1.00 77.88 85 GLU A N 1
ATOM 692 C CA . GLU A 1 85 ? 14.528 -9.846 -25.793 1.00 77.88 85 GLU A CA 1
ATOM 693 C C . GLU A 1 85 ? 14.974 -11.277 -25.440 1.00 77.88 85 GLU A C 1
ATOM 695 O O . GLU A 1 85 ? 14.134 -12.102 -25.086 1.00 77.88 85 GLU A O 1
ATOM 700 N N . ARG A 1 86 ? 16.272 -11.598 -25.525 1.00 80.00 86 ARG A N 1
ATOM 701 C CA . ARG A 1 86 ? 16.788 -12.967 -25.312 1.00 80.00 86 ARG A CA 1
ATOM 702 C C . ARG A 1 86 ? 17.323 -13.237 -23.905 1.00 80.00 86 ARG A C 1
ATOM 704 O O . ARG A 1 86 ? 17.564 -14.397 -23.577 1.00 80.00 86 ARG A O 1
ATOM 711 N N . ASP A 1 87 ? 17.525 -12.197 -23.102 1.00 81.88 87 ASP A N 1
ATOM 712 C CA . ASP A 1 87 ? 18.060 -12.336 -21.748 1.00 81.88 87 ASP A CA 1
ATOM 713 C C . ASP A 1 87 ? 16.996 -12.831 -20.756 1.00 81.88 87 ASP A C 1
ATOM 715 O O . ASP A 1 87 ? 15.796 -12.753 -20.997 1.00 81.88 87 ASP A O 1
ATOM 719 N N . THR A 1 88 ? 17.411 -13.352 -19.604 1.00 85.19 88 THR A N 1
ATOM 720 C CA . THR A 1 88 ? 16.456 -13.711 -18.551 1.00 85.19 88 THR A CA 1
ATOM 721 C C . THR A 1 88 ? 15.989 -12.459 -17.799 1.00 85.19 88 THR A C 1
ATOM 723 O O . THR A 1 88 ? 16.826 -11.632 -17.414 1.00 85.19 88 THR A O 1
ATOM 726 N N . PRO A 1 89 ? 14.674 -12.298 -17.543 1.00 87.94 89 PRO A N 1
ATOM 727 C CA . PRO A 1 89 ? 14.179 -11.236 -16.680 1.00 87.94 89 PRO A CA 1
ATOM 728 C C . PRO A 1 89 ? 14.824 -11.314 -15.295 1.00 87.94 89 PRO A C 1
ATOM 730 O O . PRO A 1 89 ? 14.851 -12.367 -14.656 1.00 87.94 89 PRO A O 1
ATOM 733 N N . LYS A 1 90 ? 15.337 -10.182 -14.825 1.00 88.75 90 LYS A N 1
ATOM 734 C CA . LYS A 1 90 ? 15.866 -10.000 -13.475 1.00 88.75 90 LYS A CA 1
ATOM 735 C C . LYS A 1 90 ? 14.822 -9.306 -12.617 1.00 88.75 90 LYS A C 1
ATOM 737 O O . L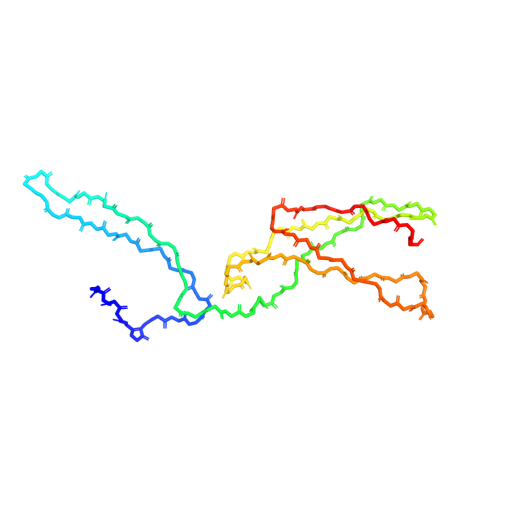YS A 1 90 ? 14.044 -8.489 -13.106 1.00 88.75 90 LYS A O 1
ATOM 742 N N . THR A 1 91 ? 14.854 -9.605 -11.324 1.00 90.88 91 THR A N 1
ATOM 743 C CA . THR A 1 91 ? 13.952 -9.011 -10.340 1.00 90.88 91 THR A CA 1
ATOM 744 C C . THR A 1 91 ? 14.709 -8.235 -9.277 1.00 90.88 91 THR A C 1
ATOM 746 O O . THR A 1 91 ? 15.768 -8.674 -8.824 1.00 90.88 91 THR A O 1
ATOM 749 N N . ARG A 1 92 ? 14.149 -7.113 -8.822 1.00 88.00 92 ARG A N 1
ATOM 750 C CA . ARG A 1 92 ? 14.568 -6.464 -7.573 1.00 88.00 92 ARG A CA 1
ATOM 751 C C . ARG A 1 92 ? 13.372 -6.067 -6.720 1.00 88.00 92 ARG A C 1
ATOM 753 O O . ARG A 1 92 ? 12.408 -5.517 -7.241 1.00 88.00 92 ARG A O 1
ATOM 760 N N . THR A 1 93 ? 13.494 -6.303 -5.419 1.00 89.75 93 THR A N 1
ATOM 761 C CA . THR A 1 93 ? 12.483 -5.964 -4.415 1.00 89.75 93 THR A CA 1
ATOM 762 C C . THR A 1 93 ? 12.899 -4.719 -3.643 1.00 89.75 93 THR A C 1
ATOM 764 O O . THR A 1 93 ? 14.080 -4.567 -3.322 1.00 89.75 93 THR A O 1
ATOM 767 N N . PHE A 1 94 ? 11.932 -3.861 -3.334 1.00 85.19 94 PHE A N 1
ATOM 768 C CA . PHE A 1 94 ? 12.110 -2.647 -2.541 1.00 85.19 94 PHE A CA 1
ATOM 769 C C . PHE A 1 94 ? 11.059 -2.569 -1.452 1.00 85.19 94 PHE A C 1
ATOM 771 O O . PHE A 1 94 ? 9.900 -2.890 -1.696 1.00 85.19 94 PHE A O 1
ATOM 778 N N . GLU A 1 95 ? 11.468 -2.104 -0.278 1.00 87.38 95 GLU A N 1
ATOM 779 C CA . GLU A 1 95 ? 10.558 -1.781 0.818 1.00 87.38 95 GLU A CA 1
ATOM 780 C C . GLU A 1 95 ? 9.719 -0.536 0.481 1.00 87.38 95 GLU A C 1
ATOM 782 O O . GLU A 1 95 ? 9.967 0.183 -0.493 1.00 87.38 95 GLU A O 1
ATOM 787 N N . THR A 1 96 ? 8.710 -0.257 1.301 1.00 84.44 96 THR A N 1
ATOM 788 C CA . THR A 1 96 ? 7.910 0.970 1.186 1.00 84.44 96 THR A CA 1
ATOM 789 C C . THR A 1 96 ? 8.743 2.237 1.407 1.00 84.44 96 THR A C 1
ATOM 791 O O . THR A 1 96 ? 9.728 2.208 2.142 1.00 84.44 96 THR A O 1
ATOM 794 N N . GLY A 1 97 ? 8.308 3.371 0.849 1.00 80.94 97 GLY A N 1
ATOM 795 C CA . GLY A 1 97 ? 8.951 4.679 1.052 1.00 80.94 97 GLY A CA 1
ATOM 796 C C . GLY A 1 97 ? 10.030 5.034 0.024 1.00 80.94 97 GLY A C 1
ATOM 797 O O . GLY A 1 97 ? 10.601 6.119 0.089 1.00 80.94 97 GLY A O 1
ATOM 798 N N . HIS A 1 98 ? 10.289 4.148 -0.939 1.00 78.12 98 HIS A 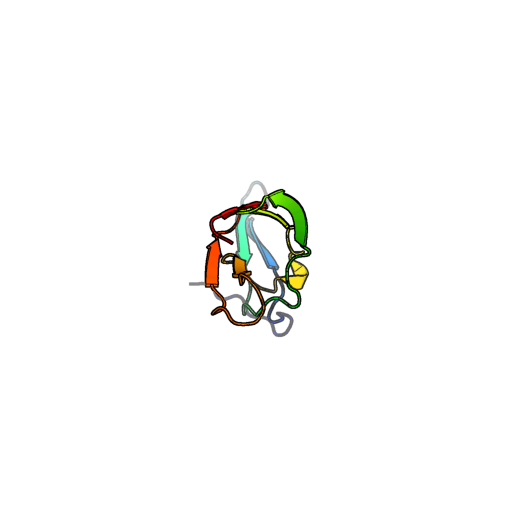N 1
ATOM 799 C CA . HIS A 1 98 ? 11.041 4.462 -2.151 1.00 78.12 98 HIS A CA 1
ATOM 800 C C . HIS A 1 98 ? 10.092 4.932 -3.260 1.00 78.12 98 HIS A C 1
ATOM 802 O O . HIS A 1 98 ? 9.026 4.342 -3.438 1.00 78.12 98 HIS A O 1
ATOM 808 N N . SER A 1 99 ? 10.513 5.942 -4.022 1.00 86.06 99 SER A N 1
ATOM 809 C CA . SER A 1 99 ? 9.821 6.461 -5.216 1.00 86.06 99 SER A CA 1
ATOM 810 C C . SER A 1 99 ? 10.736 6.544 -6.445 1.00 86.06 99 SER A C 1
ATOM 812 O O . SER A 1 99 ? 10.328 7.020 -7.506 1.00 86.06 99 SER A O 1
ATOM 814 N N . ASP A 1 100 ? 11.981 6.072 -6.320 1.00 89.94 100 ASP A N 1
ATOM 815 C CA . ASP A 1 100 ? 12.945 6.003 -7.411 1.00 89.94 100 ASP A CA 1
ATOM 816 C C . ASP A 1 100 ? 13.953 4.854 -7.261 1.00 89.94 100 ASP A C 1
ATOM 818 O O . ASP A 1 100 ? 14.229 4.356 -6.165 1.00 89.94 100 ASP A O 1
ATOM 822 N N . ILE A 1 101 ? 14.502 4.420 -8.398 1.00 88.94 101 ILE A N 1
ATOM 823 C CA . ILE A 1 101 ? 15.543 3.400 -8.486 1.00 88.94 101 ILE A CA 1
ATOM 824 C C . ILE A 1 101 ? 16.446 3.623 -9.699 1.00 88.94 101 ILE A C 1
ATOM 826 O O . ILE A 1 101 ? 15.994 3.687 -10.841 1.00 88.94 101 ILE A O 1
ATOM 830 N N . LYS A 1 102 ? 17.764 3.612 -9.471 1.00 90.12 102 LYS A N 1
ATOM 831 C CA . LYS A 1 102 ? 18.749 3.454 -10.547 1.00 90.12 102 LYS A CA 1
ATOM 832 C C . LYS A 1 102 ? 19.127 1.985 -10.726 1.00 90.12 102 LYS A C 1
ATOM 834 O O . LYS A 1 102 ? 19.935 1.432 -9.974 1.00 90.12 102 LYS A O 1
ATOM 839 N N . LEU A 1 103 ? 18.567 1.352 -11.748 1.00 87.50 103 LEU A N 1
ATOM 840 C CA . LEU A 1 103 ? 18.963 0.024 -12.197 1.00 87.50 103 LEU A CA 1
ATOM 841 C C . LEU A 1 103 ? 20.276 0.136 -12.985 1.00 87.50 103 LEU A C 1
ATOM 843 O O . LEU A 1 103 ? 20.399 0.970 -13.871 1.00 87.50 103 LEU A O 1
ATOM 847 N N . LYS A 1 104 ? 21.274 -0.682 -12.644 1.00 85.12 104 LYS A N 1
ATOM 848 C CA . LYS A 1 104 ? 22.602 -0.718 -13.286 1.00 85.12 104 LYS A CA 1
ATOM 849 C C . LYS A 1 104 ? 22.863 -2.096 -13.886 1.00 85.12 104 LYS A C 1
ATOM 851 O O . LYS A 1 104 ? 22.296 -3.079 -13.404 1.00 85.12 104 LYS A O 1
ATOM 856 N N . ASN A 1 105 ? 23.792 -2.165 -14.836 1.00 77.88 105 ASN A N 1
ATOM 857 C CA . ASN A 1 105 ? 24.149 -3.365 -15.597 1.00 77.88 105 ASN A CA 1
ATOM 858 C C . ASN A 1 105 ? 22.956 -3.943 -16.374 1.00 77.88 105 ASN A C 1
ATOM 860 O O . ASN A 1 105 ? 22.755 -5.165 -16.407 1.00 77.88 105 ASN A O 1
ATOM 864 N N . ILE A 1 106 ? 22.154 -3.038 -16.940 1.00 72.12 106 ILE A N 1
ATOM 865 C CA . ILE A 1 106 ? 21.079 -3.334 -17.894 1.00 72.12 106 ILE A CA 1
ATOM 866 C C . ILE A 1 106 ? 21.574 -3.114 -19.315 1.00 72.12 106 ILE A C 1
ATOM 868 O O . ILE A 1 106 ? 22.729 -2.660 -19.490 1.00 72.12 106 ILE A O 1
#

Radius of gyration: 20.97 Å; chains: 1; bounding box: 46×29×61 Å